Protein AF-A0AAD3TAG7-F1 (afdb_monomer_lite)

Foldseek 3Di:
DDDPPPPPVVVPPPVVVVVVVVVVVVVVDVVVDDDFDDDPDQQPDPPGDDDPVDDDDPVRVLVVQQVDWDFDAQDPVGDIDIGRGDPPDDDDDPDPDQVRQCVVPVRDGDDPPPQPPVDDVRPSVVVCCVVPPPPDDDD

Secondary structure (DSSP, 8-state):
---TTSSTTSSSSSSHHHHHHHHHHHHHHHHS-PPPP----GGGSTTPPPP-S----HHHHHHHHTTSEEEEEE-TTS-EEEEE--TTSPPPPSSSSHHHHHHHTTS--PPPS-HHHHSTTHHHHHHHHHHS-TT----

Organism: Nepenthes gracilis (NCBI:txid150966)

InterPro domains:
  IPR002326 Cytochrome c1 [PF02167] (54-122)
  IPR002326 Cytochrome c1 [PTHR10266] (53-122)
  IPR036909 Cytochrome c-like domain superfamily [G3DSA:1.10.760.10] (47-131)
  IPR036909 Cytochrome c-like domain superfamily [SSF46626] (34-134)

Radius of gyration: 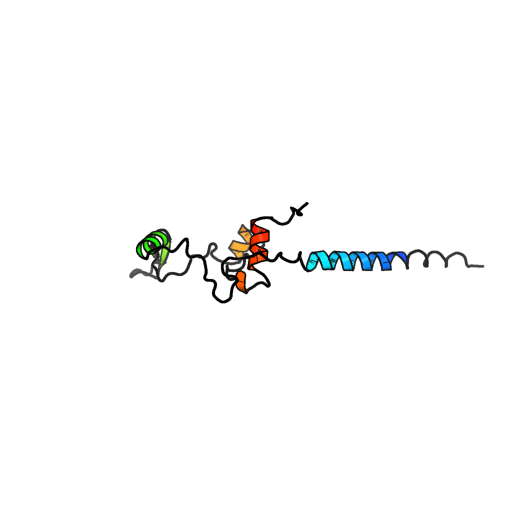28.31 Å; chains: 1; bounding box: 103×28×50 Å

pLDDT: mean 76.61, std 14.92, range [38.0, 91.62]

Sequence (139 aa):
MKSFRAFAFLGAGISGLPSFVTISHYSNETEHGLECPNYPWLYKGILSLYDHGFSPTKDEVKAMVAQIEVVDGPNDEGAMFTCPGKLSDSFPQPYANEQATKFATGGAYPPNLIITKARHNAEPEMEEWTTHPKGQKKQ

Structure (mmCIF, N/CA/C/O backbone):
data_AF-A0AAD3TAG7-F1
#
_entry.id   AF-A0AAD3TAG7-F1
#
loop_
_atom_site.group_PDB
_atom_site.id
_atom_site.type_symbol
_atom_site.label_atom_id
_atom_site.label_alt_id
_atom_site.label_comp_id
_atom_site.label_asym_id
_atom_site.label_entity_id
_atom_site.label_seq_id
_atom_site.pdbx_PDB_ins_code
_atom_site.Cartn_x
_atom_site.Cartn_y
_atom_site.Cartn_z
_atom_site.occupancy
_atom_site.B_iso_or_equiv
_atom_site.auth_seq_id
_atom_site.auth_comp_id
_atom_site.auth_asym_id
_atom_site.auth_atom_id
_atom_site.pdbx_PDB_model_num
ATOM 1 N N . MET A 1 1 ? 75.935 10.102 18.819 1.00 41.88 1 MET A N 1
ATOM 2 C CA . MET A 1 1 ? 75.212 10.890 17.791 1.00 41.88 1 MET A CA 1
ATOM 3 C C . MET A 1 1 ? 74.219 9.934 17.121 1.00 41.88 1 MET A C 1
ATOM 5 O O . MET A 1 1 ? 74.648 9.095 16.356 1.00 41.88 1 MET A O 1
ATOM 9 N N . LYS A 1 2 ? 73.037 9.675 17.701 1.00 49.78 2 LYS A N 1
ATOM 10 C CA . LYS A 1 2 ? 71.741 10.369 17.508 1.00 49.78 2 LYS A CA 1
ATOM 11 C C . LYS A 1 2 ? 71.260 10.446 16.037 1.00 49.78 2 LYS A C 1
ATOM 13 O O . LYS A 1 2 ? 71.118 11.553 15.545 1.00 49.78 2 LYS A O 1
ATOM 18 N N . SER A 1 3 ? 70.979 9.335 15.339 1.00 53.66 3 SER A N 1
ATOM 19 C CA . SER A 1 3 ? 70.199 9.441 14.077 1.00 53.66 3 SER A CA 1
ATOM 20 C C . SER A 1 3 ? 69.455 8.197 13.550 1.00 53.66 3 SER A C 1
ATOM 22 O O . SER A 1 3 ? 68.920 8.263 12.452 1.00 53.66 3 SER A O 1
ATOM 24 N N . PHE A 1 4 ? 69.314 7.088 14.286 1.00 49.31 4 PHE A N 1
ATOM 25 C CA . PHE A 1 4 ? 68.621 5.897 13.739 1.00 49.31 4 PHE A CA 1
ATOM 26 C C . PHE A 1 4 ? 67.117 5.784 14.046 1.00 49.31 4 PHE A C 1
ATOM 28 O O . PHE A 1 4 ? 66.479 4.817 13.650 1.00 49.31 4 PHE A O 1
ATOM 35 N N . ARG A 1 5 ? 66.505 6.774 14.710 1.00 53.16 5 ARG A N 1
ATOM 36 C CA . ARG A 1 5 ? 65.065 6.739 15.051 1.00 53.16 5 ARG A CA 1
ATOM 37 C C . ARG A 1 5 ? 64.137 7.387 14.012 1.00 53.16 5 ARG A C 1
ATOM 39 O O . ARG A 1 5 ? 62.929 7.361 14.200 1.00 53.16 5 ARG A O 1
ATOM 46 N N . ALA A 1 6 ? 64.671 7.947 12.925 1.00 49.97 6 ALA A N 1
ATOM 47 C CA . ALA A 1 6 ? 63.883 8.718 11.956 1.00 49.97 6 ALA A CA 1
ATOM 48 C C . ALA A 1 6 ? 63.257 7.886 10.816 1.00 49.97 6 ALA A C 1
ATOM 50 O O . ALA A 1 6 ? 62.366 8.378 10.134 1.00 49.97 6 ALA A O 1
ATOM 51 N N . PHE A 1 7 ? 63.666 6.628 10.614 1.00 46.22 7 PHE A N 1
ATOM 52 C CA . PHE A 1 7 ? 63.189 5.826 9.475 1.00 46.22 7 PHE A CA 1
ATOM 53 C C . PHE A 1 7 ? 61.933 4.982 9.744 1.00 46.22 7 PHE A C 1
ATOM 55 O O . PHE A 1 7 ? 61.338 4.467 8.804 1.00 46.22 7 PHE A O 1
ATOM 62 N N . ALA A 1 8 ? 61.471 4.878 10.993 1.00 48.28 8 ALA A N 1
ATOM 63 C CA . ALA A 1 8 ? 60.290 4.074 11.323 1.00 48.28 8 ALA A CA 1
ATOM 64 C C . ALA A 1 8 ? 58.947 4.752 10.974 1.00 48.28 8 ALA A C 1
ATOM 66 O O . ALA A 1 8 ? 57.931 4.072 10.884 1.00 48.28 8 ALA A O 1
ATOM 67 N N . PHE A 1 9 ? 58.925 6.070 10.738 1.00 47.84 9 PHE A N 1
ATOM 68 C CA . PHE A 1 9 ? 57.683 6.809 10.463 1.00 47.84 9 PHE A CA 1
ATOM 69 C C . PHE A 1 9 ? 57.350 6.971 8.970 1.00 47.84 9 PHE A C 1
ATOM 71 O O . PHE A 1 9 ? 56.227 7.340 8.641 1.00 47.84 9 PHE A O 1
ATOM 78 N N . LEU A 1 10 ? 58.270 6.642 8.055 1.00 49.69 10 LEU A N 1
ATOM 79 C CA . LEU A 1 10 ? 58.028 6.710 6.602 1.00 49.69 10 LEU A CA 1
ATOM 80 C C . LEU A 1 10 ? 57.507 5.393 5.994 1.00 49.69 10 LEU A C 1
ATOM 82 O O . LEU A 1 10 ? 57.033 5.396 4.863 1.00 49.69 10 LEU A O 1
ATOM 86 N N . GLY A 1 11 ? 57.545 4.282 6.741 1.00 43.88 11 GLY A N 1
ATOM 87 C CA . GLY A 1 11 ? 57.061 2.969 6.284 1.00 43.88 11 GLY A CA 1
ATOM 88 C C . GLY A 1 11 ? 55.574 2.692 6.544 1.00 43.88 11 GLY A C 1
ATOM 89 O O . GLY A 1 11 ? 55.020 1.769 5.958 1.00 43.88 11 GLY A O 1
ATOM 90 N N . ALA A 1 12 ? 54.916 3.488 7.393 1.00 52.12 12 ALA A N 1
ATOM 91 C CA . ALA A 1 12 ? 53.507 3.304 7.763 1.00 52.12 12 ALA A CA 1
ATOM 92 C C . ALA A 1 12 ? 52.552 4.337 7.128 1.00 52.12 12 ALA A C 1
ATOM 94 O O . ALA A 1 12 ? 51.342 4.235 7.298 1.00 52.12 12 ALA A O 1
ATOM 95 N N . GLY A 1 13 ? 53.074 5.341 6.411 1.00 48.72 13 GLY A N 1
ATOM 96 C CA . GLY A 1 13 ? 52.265 6.444 5.873 1.00 48.72 13 GLY A CA 1
ATOM 97 C C . GLY A 1 13 ? 51.714 6.228 4.459 1.00 48.72 13 GLY A C 1
ATOM 98 O O . GLY A 1 13 ? 50.708 6.833 4.105 1.00 48.72 13 GLY A O 1
ATOM 99 N N . ILE A 1 14 ? 52.343 5.372 3.642 1.00 53.81 14 ILE A N 1
ATOM 100 C CA . ILE A 1 14 ? 52.012 5.257 2.205 1.00 53.81 14 ILE A CA 1
ATOM 101 C C . ILE A 1 14 ? 51.129 4.031 1.894 1.00 53.81 14 ILE A C 1
ATOM 103 O O . ILE A 1 14 ? 50.404 4.045 0.905 1.00 53.81 14 ILE A O 1
ATOM 107 N N . SER A 1 15 ? 51.080 3.005 2.755 1.00 55.34 15 SER A N 1
ATOM 108 C CA . SER A 1 15 ? 50.193 1.837 2.558 1.00 55.34 15 SER A CA 1
ATOM 109 C C . SER A 1 15 ? 48.726 2.084 2.951 1.00 55.34 15 SER A C 1
ATOM 111 O O . SER A 1 15 ? 47.840 1.320 2.559 1.00 55.34 15 SER A O 1
ATOM 113 N N . GLY A 1 16 ? 48.442 3.164 3.688 1.00 53.03 16 GLY A N 1
ATOM 114 C CA . GLY A 1 16 ? 47.079 3.538 4.082 1.00 53.03 16 GLY A CA 1
ATOM 115 C C . GLY A 1 16 ? 46.267 4.205 2.966 1.00 53.03 16 GLY A C 1
ATOM 116 O O . GLY A 1 16 ? 45.060 3.993 2.875 1.00 53.03 16 GLY A O 1
ATOM 117 N N . LEU A 1 17 ? 46.919 4.962 2.077 1.00 57.53 17 LEU A N 1
ATOM 118 C CA . LEU A 1 17 ? 46.251 5.703 0.999 1.00 57.53 17 LEU A CA 1
ATOM 119 C C . LEU A 1 17 ? 45.630 4.818 -0.105 1.00 57.53 17 LEU A C 1
ATOM 121 O O . LEU A 1 17 ? 44.478 5.075 -0.458 1.00 57.53 17 LEU A O 1
ATOM 125 N N . PRO A 1 18 ? 46.284 3.756 -0.630 1.00 57.50 18 PRO A N 1
ATOM 126 C CA . PRO A 1 18 ? 45.643 2.887 -1.625 1.00 57.50 18 PRO A CA 1
ATOM 127 C C . PRO A 1 18 ? 44.552 1.995 -1.010 1.00 57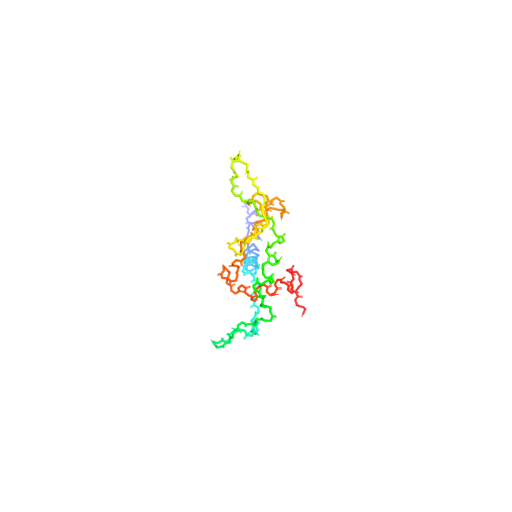.50 18 PRO A C 1
ATOM 129 O O . PRO A 1 18 ? 43.567 1.664 -1.674 1.00 57.50 18 PRO A O 1
ATOM 132 N N . SER A 1 19 ? 44.684 1.658 0.277 1.00 58.38 19 SER A N 1
ATOM 133 C CA . SER A 1 19 ? 43.666 0.905 1.017 1.00 58.38 19 SER A CA 1
ATOM 134 C C . SER A 1 19 ? 42.386 1.732 1.195 1.00 58.38 19 SER A C 1
ATOM 136 O O . SER A 1 19 ? 41.290 1.218 0.989 1.00 58.38 19 SER A O 1
ATOM 138 N N . PHE A 1 20 ? 42.510 3.034 1.482 1.00 56.94 20 PHE A N 1
ATOM 139 C CA . PHE A 1 20 ? 41.361 3.938 1.600 1.00 56.94 20 PHE A CA 1
ATOM 140 C C . PHE A 1 20 ? 40.639 4.176 0.262 1.00 56.94 20 PHE A C 1
ATOM 142 O O . PHE A 1 20 ? 39.410 4.194 0.231 1.00 56.94 20 PHE A O 1
ATOM 149 N N . VAL A 1 21 ? 41.367 4.295 -0.857 1.00 63.47 21 VAL A N 1
ATOM 150 C CA . VAL A 1 21 ? 40.753 4.441 -2.195 1.00 63.47 21 VAL A CA 1
ATOM 151 C C . VAL A 1 21 ? 39.931 3.207 -2.576 1.00 63.47 21 VAL A C 1
ATOM 153 O O . VAL A 1 21 ? 38.817 3.349 -3.073 1.00 63.47 21 VAL A O 1
ATOM 156 N N . THR A 1 22 ? 40.434 2.005 -2.286 1.00 60.69 22 THR A N 1
ATOM 157 C CA . THR A 1 22 ? 39.726 0.757 -2.621 1.00 60.69 22 THR A CA 1
ATOM 158 C C . THR A 1 22 ? 38.477 0.569 -1.755 1.00 60.69 22 THR A C 1
ATOM 160 O O . THR A 1 22 ? 37.431 0.183 -2.268 1.00 60.69 22 THR A O 1
ATOM 163 N N . ILE A 1 23 ? 38.548 0.915 -0.462 1.00 62.47 23 ILE A N 1
ATOM 164 C CA . ILE A 1 23 ? 37.381 0.908 0.435 1.00 62.47 23 ILE A CA 1
ATOM 165 C C . ILE A 1 23 ? 36.337 1.937 -0.024 1.00 62.47 23 ILE A C 1
ATOM 167 O O . ILE A 1 23 ? 35.158 1.612 -0.071 1.00 62.47 23 ILE A O 1
ATOM 171 N N . SER A 1 24 ? 36.757 3.141 -0.432 1.00 60.50 24 SER A N 1
ATOM 172 C CA . SER A 1 24 ? 35.839 4.189 -0.914 1.00 60.50 24 SER A CA 1
ATOM 173 C C . SER A 1 24 ? 35.109 3.780 -2.201 1.00 60.50 24 SER A C 1
ATOM 175 O O . SER A 1 24 ? 33.916 4.044 -2.340 1.00 60.50 24 SER A O 1
ATOM 177 N N . HIS A 1 25 ? 35.809 3.115 -3.129 1.00 59.44 25 HIS A N 1
ATOM 178 C CA . HIS A 1 25 ? 35.219 2.608 -4.372 1.00 59.44 25 HIS A CA 1
ATOM 179 C C . HIS A 1 25 ? 34.248 1.451 -4.105 1.00 59.44 25 HIS A C 1
ATOM 181 O O . HIS A 1 25 ? 33.129 1.459 -4.607 1.00 59.44 25 HIS A O 1
ATOM 187 N N . TYR A 1 26 ? 34.636 0.510 -3.238 1.00 58.44 26 TYR A N 1
ATOM 188 C CA . TYR A 1 26 ? 33.781 -0.612 -2.845 1.00 58.44 26 TYR A CA 1
ATOM 189 C C . TYR A 1 26 ? 32.510 -0.147 -2.118 1.00 58.44 26 TYR A C 1
ATOM 191 O O . TYR A 1 26 ? 31.423 -0.651 -2.386 1.00 58.44 26 TYR A O 1
ATOM 199 N N . SER A 1 27 ? 32.626 0.851 -1.234 1.00 60.25 27 SER A N 1
ATOM 200 C CA . SER A 1 27 ? 31.473 1.429 -0.542 1.00 60.25 27 SER A CA 1
ATOM 201 C C . SER A 1 27 ? 30.498 2.097 -1.514 1.00 60.25 27 SER A C 1
ATOM 203 O O . SER A 1 27 ? 29.298 1.883 -1.390 1.00 60.25 27 SER A O 1
ATOM 205 N N . ASN A 1 28 ? 30.978 2.839 -2.519 1.00 60.34 28 ASN A N 1
ATOM 206 C CA . ASN A 1 28 ? 30.104 3.487 -3.505 1.00 60.34 28 ASN A CA 1
ATOM 207 C C . ASN A 1 28 ? 29.205 2.466 -4.237 1.00 60.34 28 ASN A C 1
ATOM 209 O O . ASN A 1 28 ? 27.994 2.664 -4.321 1.00 60.34 28 ASN A O 1
ATOM 213 N N . GLU A 1 29 ? 29.766 1.329 -4.654 1.00 67.12 29 GLU A N 1
ATOM 214 C CA . GLU A 1 29 ? 29.017 0.249 -5.314 1.00 67.12 29 GLU A CA 1
ATOM 215 C C . GLU A 1 29 ? 27.941 -0.372 -4.404 1.00 67.12 29 GLU A C 1
ATOM 217 O O . GLU A 1 29 ? 26.872 -0.766 -4.871 1.00 67.12 29 GLU A O 1
ATOM 222 N N . THR A 1 30 ? 28.187 -0.435 -3.092 1.00 62.75 30 THR A N 1
ATOM 223 C CA . THR A 1 30 ? 27.196 -0.935 -2.127 1.00 62.75 30 THR A CA 1
ATOM 224 C C . THR A 1 30 ? 26.120 0.087 -1.755 1.00 62.75 30 THR A C 1
ATOM 226 O O . THR A 1 30 ? 24.995 -0.319 -1.464 1.00 62.75 30 THR A O 1
ATOM 229 N N . GLU A 1 31 ? 26.431 1.387 -1.783 1.00 69.00 31 GLU A N 1
ATOM 230 C CA . GLU A 1 31 ? 25.491 2.455 -1.403 1.00 69.00 31 GLU A CA 1
ATOM 231 C C . GLU A 1 31 ? 24.512 2.811 -2.535 1.00 69.00 31 GLU A C 1
ATOM 233 O O . GLU A 1 31 ? 23.346 3.103 -2.271 1.00 69.00 31 GLU A O 1
ATOM 238 N N . HIS A 1 32 ? 24.949 2.769 -3.801 1.00 67.75 32 HIS A N 1
ATOM 239 C CA . HIS A 1 32 ? 24.089 3.115 -4.943 1.00 67.75 32 HIS A CA 1
ATOM 240 C C . HIS A 1 32 ? 23.101 2.007 -5.340 1.00 67.75 32 HIS A C 1
ATOM 242 O O . HIS A 1 32 ? 22.134 2.282 -6.052 1.00 67.75 32 HIS A O 1
ATOM 248 N N . GLY A 1 33 ? 23.290 0.788 -4.826 1.00 70.75 33 GLY A N 1
ATOM 249 C CA . GLY A 1 33 ? 22.482 -0.372 -5.190 1.00 70.75 33 GLY A CA 1
ATOM 250 C C . GLY A 1 33 ? 22.800 -0.885 -6.596 1.00 70.75 33 GLY A C 1
ATOM 251 O O . GLY A 1 33 ? 23.397 -0.197 -7.420 1.00 70.75 33 GLY A O 1
ATOM 252 N N . LEU A 1 34 ? 22.423 -2.134 -6.866 1.00 77.19 34 LEU A N 1
ATOM 253 C CA . LEU A 1 34 ? 22.554 -2.699 -8.205 1.00 77.19 34 LEU A CA 1
ATOM 254 C C . LEU A 1 34 ? 21.583 -1.983 -9.153 1.00 77.19 34 LEU A C 1
ATOM 256 O O . LEU A 1 34 ? 20.424 -1.769 -8.795 1.00 77.19 34 LEU A O 1
ATOM 260 N N . GLU A 1 35 ? 22.046 -1.628 -10.353 1.00 77.19 35 GLU A N 1
ATOM 261 C CA . GLU A 1 35 ? 21.167 -1.071 -11.380 1.00 77.19 35 GLU A CA 1
ATOM 262 C C . GLU A 1 35 ? 20.072 -2.077 -11.750 1.00 77.19 35 GLU A C 1
ATOM 264 O O . GLU A 1 35 ? 20.348 -3.245 -12.031 1.00 77.19 35 GLU A O 1
ATOM 269 N N . CYS A 1 36 ? 18.822 -1.614 -11.769 1.00 76.44 36 CYS A N 1
ATOM 270 C CA . CYS A 1 36 ? 17.689 -2.477 -12.069 1.00 76.44 36 CYS A CA 1
ATOM 271 C C . CYS A 1 36 ? 17.673 -2.860 -13.560 1.00 76.44 36 CYS A C 1
ATOM 273 O O . CYS A 1 36 ? 17.790 -1.980 -14.424 1.00 76.44 36 CYS A O 1
ATOM 275 N N . PRO A 1 37 ? 17.457 -4.143 -13.899 1.00 80.19 37 PRO A N 1
ATOM 276 C CA . PRO A 1 37 ? 17.321 -4.568 -15.282 1.00 80.19 37 PRO A CA 1
ATOM 277 C C . PRO A 1 37 ? 16.034 -4.014 -15.908 1.00 80.19 37 PRO A C 1
ATOM 279 O O . PRO A 1 37 ? 15.015 -3.790 -15.255 1.00 80.19 37 PRO A O 1
ATOM 282 N N . ASN A 1 38 ? 16.070 -3.794 -17.219 1.00 85.12 38 ASN A N 1
ATOM 283 C CA . ASN A 1 38 ? 14.937 -3.256 -17.959 1.00 85.12 38 ASN A CA 1
ATOM 284 C C . ASN A 1 38 ? 13.964 -4.372 -18.381 1.00 85.12 38 ASN A C 1
ATOM 286 O O . ASN A 1 38 ? 14.195 -5.038 -19.391 1.00 85.12 38 ASN A O 1
ATOM 290 N N . TYR A 1 39 ? 12.866 -4.551 -17.643 1.00 83.25 39 TYR A N 1
ATOM 291 C CA . TYR A 1 39 ? 11.838 -5.536 -17.990 1.00 83.25 39 TYR A CA 1
ATOM 292 C C . TYR A 1 39 ? 10.866 -5.031 -19.081 1.00 83.25 39 TYR A C 1
ATOM 294 O O . TYR A 1 39 ? 10.450 -3.859 -19.058 1.00 83.25 39 TYR A O 1
ATOM 302 N N . PRO A 1 40 ? 10.492 -5.891 -20.055 1.00 88.12 40 PRO A N 1
ATOM 303 C CA . PRO A 1 40 ? 9.574 -5.549 -21.139 1.00 88.12 40 PRO A CA 1
ATOM 304 C C . PRO A 1 40 ? 8.106 -5.692 -20.699 1.00 88.12 40 PRO A C 1
ATOM 306 O O . PRO A 1 40 ? 7.398 -6.599 -21.132 1.00 88.12 40 PRO A O 1
ATOM 309 N N . TRP A 1 41 ? 7.637 -4.788 -19.835 1.00 86.62 41 TRP A N 1
ATOM 310 C CA . TRP A 1 41 ? 6.234 -4.759 -19.410 1.00 86.62 41 TRP A CA 1
ATOM 311 C C . TRP A 1 41 ? 5.277 -4.567 -20.586 1.00 86.62 41 TRP A C 1
ATOM 313 O O . TRP A 1 41 ? 5.526 -3.737 -21.465 1.00 86.62 41 TRP A O 1
ATOM 323 N N . LEU A 1 42 ? 4.134 -5.262 -20.551 1.00 87.50 42 LEU A N 1
ATOM 324 C CA . LEU A 1 42 ? 3.106 -5.161 -21.590 1.00 87.50 42 LEU A CA 1
ATOM 325 C C . LEU A 1 42 ? 2.666 -3.707 -21.805 1.00 87.50 42 LEU A C 1
ATOM 327 O O . LEU A 1 42 ? 2.572 -3.273 -22.945 1.00 87.50 42 LEU A O 1
ATOM 331 N N . TYR A 1 43 ? 2.506 -2.924 -20.737 1.00 86.56 43 TYR A N 1
ATOM 332 C CA . TYR A 1 43 ? 2.017 -1.537 -20.756 1.00 86.56 4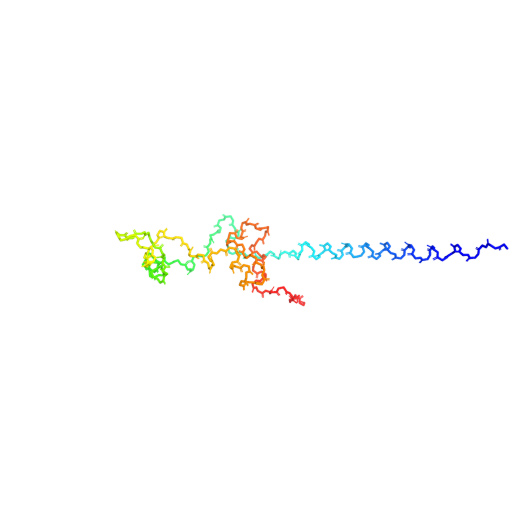3 TYR A CA 1
ATOM 333 C C . TYR A 1 43 ? 3.100 -0.467 -21.007 1.00 86.56 43 TYR A C 1
ATOM 335 O O . TYR A 1 43 ? 2.828 0.724 -20.895 1.00 86.56 43 TYR A O 1
ATOM 343 N N . LYS A 1 44 ? 4.338 -0.847 -21.351 1.00 86.12 44 LYS A N 1
ATOM 344 C CA . LYS A 1 44 ? 5.462 0.105 -21.486 1.00 86.12 44 LYS A CA 1
ATOM 345 C C . LYS A 1 44 ? 5.438 0.950 -22.770 1.00 86.12 44 LYS A C 1
ATOM 347 O O . LYS A 1 44 ? 6.206 1.902 -22.898 1.00 86.12 44 LYS A O 1
ATOM 352 N N . GLY A 1 45 ? 4.600 0.596 -23.745 1.00 88.31 45 GLY A N 1
ATOM 353 C CA . GLY A 1 45 ? 4.457 1.329 -25.009 1.00 88.31 45 GLY A CA 1
ATOM 354 C C . GLY A 1 45 ? 3.529 2.546 -24.905 1.00 88.31 45 GLY A C 1
ATOM 355 O O . GLY A 1 45 ? 2.605 2.546 -24.104 1.00 88.31 45 GLY A O 1
ATOM 356 N N . ILE A 1 46 ? 3.713 3.551 -25.776 1.00 87.62 46 ILE A N 1
ATOM 357 C CA . ILE A 1 46 ? 2.916 4.804 -25.794 1.00 87.62 46 ILE A CA 1
ATOM 358 C C . ILE A 1 46 ? 1.404 4.545 -25.891 1.00 87.62 46 ILE A C 1
ATOM 360 O O . ILE A 1 46 ? 0.610 5.267 -25.298 1.00 87.62 46 ILE A O 1
ATOM 364 N N . LEU A 1 47 ? 1.013 3.528 -26.662 1.00 90.56 47 LEU A N 1
ATOM 365 C CA . LEU A 1 47 ? -0.383 3.132 -26.869 1.00 90.56 47 LEU A CA 1
ATOM 366 C C . LEU A 1 47 ? -0.733 1.823 -26.160 1.00 90.56 47 LEU A C 1
ATOM 368 O O . LEU A 1 47 ? -1.805 1.270 -26.397 1.00 90.56 47 LEU A O 1
ATOM 372 N N . SER A 1 48 ? 0.182 1.294 -25.347 1.00 87.12 48 SER A N 1
ATOM 373 C CA . SER A 1 48 ? -0.076 0.045 -24.655 1.00 87.12 48 SER A CA 1
ATOM 374 C C . SER A 1 48 ? -0.861 0.302 -23.377 1.00 87.12 48 SER A C 1
ATOM 376 O O . SER A 1 48 ? -0.536 1.209 -22.613 1.00 87.12 48 SER A O 1
ATOM 378 N N . LEU A 1 49 ? -1.909 -0.488 -23.161 1.00 87.50 49 LEU A N 1
ATOM 379 C CA . LEU A 1 49 ? -2.769 -0.386 -21.989 1.00 87.50 49 LEU A CA 1
ATOM 380 C C . LEU A 1 49 ? -2.321 -1.374 -20.910 1.00 87.50 49 LEU A C 1
ATOM 382 O O . LEU A 1 49 ? -1.639 -2.363 -21.180 1.00 87.50 49 LEU A O 1
ATOM 386 N N . TYR A 1 50 ? -2.731 -1.095 -19.678 1.00 87.50 50 TYR A N 1
ATOM 387 C CA . TYR A 1 50 ? -2.620 -2.041 -18.582 1.00 87.50 50 TYR A CA 1
ATOM 388 C C . TYR A 1 50 ? -3.423 -3.319 -18.862 1.00 87.50 50 TYR A C 1
ATOM 390 O O . TYR A 1 50 ? -4.483 -3.276 -19.489 1.00 87.50 50 TYR A O 1
ATOM 398 N N . ASP A 1 51 ? -2.928 -4.456 -18.377 1.00 88.44 51 ASP A N 1
ATOM 399 C CA . ASP A 1 51 ? -3.669 -5.712 -18.450 1.00 88.44 51 ASP A CA 1
ATOM 400 C C . ASP A 1 51 ? -4.727 -5.755 -17.338 1.00 88.44 51 ASP A C 1
ATOM 402 O O . ASP A 1 51 ? -4.419 -5.703 -16.147 1.00 88.44 51 ASP A O 1
ATOM 406 N N . HIS A 1 52 ? -5.992 -5.828 -17.738 1.00 80.88 52 HIS A N 1
ATOM 407 C CA . HIS A 1 52 ? -7.153 -5.792 -16.852 1.00 80.88 52 HIS A CA 1
ATOM 408 C C . HIS A 1 52 ? -7.659 -7.185 -16.451 1.00 80.88 52 HIS A C 1
ATOM 410 O O . HIS A 1 52 ? -8.806 -7.295 -16.010 1.00 80.88 52 HIS A O 1
ATOM 416 N N . GLY A 1 53 ? -6.828 -8.231 -16.576 1.00 78.25 53 GLY A N 1
ATOM 417 C CA . GLY A 1 53 ? -7.175 -9.631 -16.285 1.00 78.25 53 GLY A CA 1
ATOM 418 C C . GLY A 1 53 ? -7.923 -9.877 -14.964 1.00 78.25 53 GLY A C 1
ATOM 419 O O . GLY A 1 53 ? -8.656 -10.858 -14.856 1.00 78.25 53 GLY A O 1
ATOM 420 N N . PHE A 1 54 ? -7.820 -8.961 -13.994 1.00 73.81 54 PHE A N 1
ATOM 421 C CA . PHE A 1 54 ? -8.710 -8.872 -12.838 1.00 73.81 54 PHE A CA 1
ATOM 422 C C . PHE A 1 54 ? -9.418 -7.507 -12.782 1.00 73.81 54 PHE A C 1
ATOM 424 O O . PHE A 1 54 ? -8.803 -6.486 -12.476 1.00 73.81 54 PHE A O 1
ATOM 431 N N . SER A 1 55 ? -10.723 -7.493 -13.062 1.00 84.12 55 SER A N 1
ATOM 432 C CA . SER A 1 55 ? -11.591 -6.311 -12.960 1.00 84.12 55 SER A CA 1
ATOM 433 C C . SER A 1 55 ? -12.900 -6.703 -12.266 1.00 84.12 55 SER A C 1
ATOM 435 O O . SER A 1 55 ? -13.807 -7.193 -12.941 1.00 84.12 55 SER A O 1
ATOM 437 N N . PRO A 1 56 ? -13.007 -6.543 -10.933 1.00 85.50 56 PRO A N 1
ATOM 438 C CA . PRO A 1 56 ? -14.175 -7.001 -10.195 1.00 85.50 56 PRO A CA 1
ATOM 439 C C . PRO A 1 56 ? -15.417 -6.167 -10.529 1.00 85.50 56 PRO A C 1
ATOM 441 O O . PRO A 1 56 ? -15.358 -4.945 -10.709 1.00 85.50 56 PRO A O 1
ATOM 444 N N . THR A 1 57 ? -16.566 -6.830 -10.590 1.00 91.62 57 THR A N 1
ATOM 445 C CA . THR A 1 57 ? -17.872 -6.181 -10.745 1.00 91.62 57 THR A CA 1
ATOM 446 C C . THR A 1 57 ? -18.273 -5.449 -9.460 1.00 91.62 57 THR A C 1
ATOM 448 O O . THR A 1 57 ? -17.761 -5.718 -8.375 1.00 91.62 57 THR A O 1
ATOM 451 N N . LYS A 1 58 ? -19.224 -4.509 -9.547 1.00 88.81 58 LYS A N 1
ATOM 452 C CA . LYS A 1 58 ? -19.672 -3.729 -8.375 1.00 88.81 58 LYS A CA 1
ATOM 453 C C . LYS A 1 58 ? -20.170 -4.612 -7.225 1.00 88.81 58 LYS A C 1
ATOM 455 O O . LYS A 1 58 ? -19.946 -4.271 -6.065 1.00 88.81 58 LYS A O 1
ATOM 460 N N . ASP A 1 59 ? -20.816 -5.730 -7.547 1.00 89.94 59 ASP A N 1
ATOM 461 C CA . ASP A 1 59 ? -21.345 -6.663 -6.552 1.00 89.94 59 AS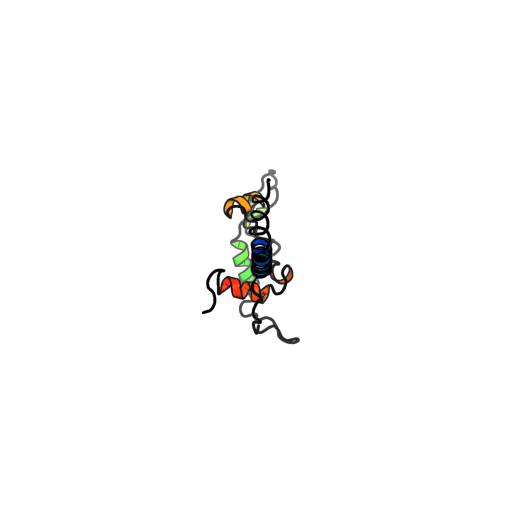P A CA 1
ATOM 462 C C . ASP A 1 59 ? -20.225 -7.462 -5.874 1.00 89.94 59 ASP A C 1
ATOM 464 O O . ASP A 1 59 ? -20.256 -7.648 -4.658 1.00 89.94 59 ASP A O 1
ATOM 468 N N . GLU A 1 60 ? -19.186 -7.843 -6.622 1.00 90.44 60 GLU A N 1
ATOM 469 C CA . GLU A 1 60 ? -17.983 -8.476 -6.069 1.00 90.44 60 GLU A CA 1
ATOM 470 C C . GLU A 1 60 ? -17.231 -7.520 -5.144 1.00 90.44 60 GLU A C 1
ATOM 472 O O . GLU A 1 60 ? -16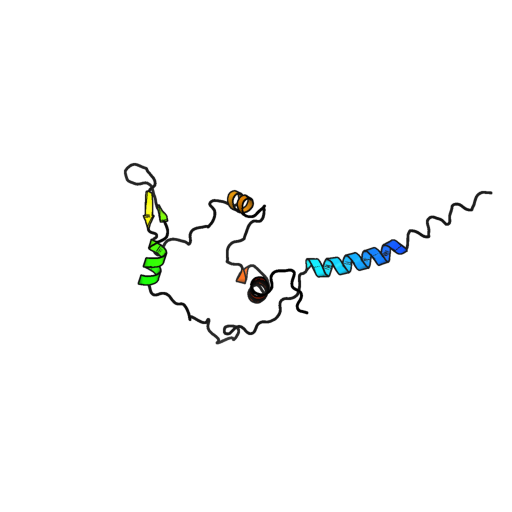.896 -7.894 -4.021 1.00 90.44 60 GLU A O 1
ATOM 477 N N . VAL A 1 61 ? -17.037 -6.260 -5.553 1.00 90.06 61 VAL A N 1
ATOM 478 C CA . VAL A 1 61 ? -16.397 -5.253 -4.689 1.00 90.06 61 VAL A CA 1
ATOM 479 C C . VAL A 1 61 ? -17.219 -5.044 -3.419 1.00 90.06 61 VAL A C 1
ATOM 481 O O . VAL A 1 61 ? -16.659 -5.009 -2.327 1.00 90.06 61 VAL A O 1
ATOM 484 N N . LYS A 1 62 ? -18.551 -4.975 -3.521 1.00 89.12 62 LYS A N 1
ATOM 485 C CA . LYS A 1 62 ? -19.421 -4.855 -2.344 1.00 89.12 62 LYS A CA 1
ATOM 486 C C . LYS A 1 62 ? -19.281 -6.059 -1.406 1.00 89.12 62 LYS A C 1
ATOM 488 O O . LYS A 1 62 ? -19.247 -5.869 -0.194 1.00 89.12 62 LYS A O 1
ATOM 493 N N . ALA A 1 63 ? -19.163 -7.270 -1.949 1.00 91.00 63 ALA A N 1
ATOM 494 C CA . ALA A 1 63 ? -18.937 -8.478 -1.161 1.00 91.00 63 ALA A CA 1
ATOM 495 C C . ALA A 1 63 ? -17.547 -8.507 -0.500 1.00 91.00 63 ALA A C 1
ATOM 497 O O . ALA A 1 63 ? -17.427 -8.983 0.625 1.00 91.00 63 ALA A O 1
ATOM 498 N N . MET A 1 64 ? -16.508 -7.989 -1.163 1.00 87.81 64 MET A N 1
ATOM 499 C CA . MET A 1 64 ? -15.159 -7.872 -0.591 1.00 87.81 64 MET A CA 1
ATOM 500 C C . MET A 1 64 ? -15.110 -6.827 0.527 1.00 87.81 64 MET A C 1
ATOM 502 O O . MET A 1 64 ? -14.511 -7.062 1.571 1.00 87.81 64 MET A O 1
ATOM 506 N N . VAL A 1 65 ? -15.770 -5.687 0.329 1.00 88.88 65 VAL A N 1
ATOM 507 C CA . VAL A 1 65 ? -15.783 -4.589 1.300 1.00 88.88 65 VAL A CA 1
ATOM 508 C C . VAL A 1 65 ? -16.618 -4.942 2.536 1.00 88.88 65 VAL A C 1
ATOM 510 O O . VAL A 1 65 ? -16.228 -4.607 3.650 1.00 88.88 65 VAL A O 1
ATOM 513 N N . ALA A 1 66 ? -17.710 -5.695 2.372 1.00 88.69 66 ALA A N 1
ATOM 514 C CA . ALA A 1 66 ? -18.530 -6.155 3.493 1.00 88.69 66 ALA A CA 1
ATOM 515 C C . ALA A 1 66 ? -17.796 -7.113 4.454 1.00 88.69 66 ALA A C 1
ATOM 517 O O . ALA A 1 66 ? -18.260 -7.303 5.574 1.00 88.69 66 ALA A O 1
ATOM 518 N N . GLN A 1 67 ? -16.672 -7.713 4.039 1.00 87.50 67 GLN A N 1
ATOM 519 C CA . GLN A 1 67 ? -15.838 -8.561 4.906 1.00 87.50 67 GLN A CA 1
ATOM 520 C C . GLN A 1 67 ? -14.976 -7.750 5.880 1.00 87.50 67 GLN A C 1
ATOM 522 O O . GLN A 1 67 ? -14.419 -8.317 6.817 1.00 87.50 67 GLN A O 1
ATOM 527 N N . ILE A 1 68 ? -14.830 -6.445 5.649 1.00 87.56 68 ILE A N 1
ATOM 528 C CA . ILE A 1 68 ? -14.004 -5.563 6.466 1.00 87.56 68 ILE A CA 1
ATOM 529 C C . ILE A 1 68 ? -14.909 -4.850 7.470 1.00 87.56 68 ILE A C 1
ATOM 531 O O . ILE A 1 68 ? -15.915 -4.243 7.098 1.00 87.56 68 ILE A O 1
ATOM 535 N N . GLU A 1 69 ? -14.526 -4.904 8.742 1.00 87.38 69 GLU A N 1
ATOM 536 C CA . GLU A 1 69 ? -15.175 -4.144 9.806 1.00 87.38 69 GLU A CA 1
ATOM 537 C C . GLU A 1 69 ? -14.550 -2.750 9.909 1.00 87.38 69 GLU A C 1
ATOM 539 O O . GLU A 1 69 ? -13.331 -2.603 10.025 1.00 87.38 69 GLU A O 1
ATOM 544 N N . VAL A 1 70 ? -15.395 -1.721 9.879 1.00 85.31 70 VAL A N 1
ATOM 545 C CA . VAL A 1 70 ? -14.992 -0.318 10.003 1.00 85.31 70 VAL A CA 1
ATOM 546 C C . VAL A 1 70 ? -15.682 0.280 11.224 1.00 85.31 70 VAL A C 1
ATOM 548 O O . VAL A 1 70 ? -16.879 0.086 11.434 1.00 85.31 70 VAL A O 1
ATOM 551 N N . VAL A 1 71 ? -14.920 0.999 12.049 1.00 85.25 71 VAL A N 1
ATOM 552 C CA . VAL A 1 71 ? -15.469 1.765 13.174 1.00 85.25 71 VAL A CA 1
ATOM 553 C C . VAL A 1 71 ? -16.143 3.018 12.612 1.00 85.25 71 VAL A C 1
ATOM 555 O O . VAL A 1 71 ? -15.470 3.865 12.024 1.00 85.25 71 VAL A O 1
ATOM 558 N N . ASP A 1 72 ? -17.459 3.115 12.779 1.00 81.62 72 ASP A N 1
ATOM 559 C CA . ASP A 1 72 ? -18.292 4.240 12.343 1.00 81.62 72 ASP A CA 1
ATOM 560 C C . ASP A 1 72 ? -18.638 5.139 13.553 1.00 81.62 72 ASP A C 1
ATOM 562 O O . ASP A 1 72 ? -18.317 4.814 14.701 1.00 81.62 72 ASP A O 1
ATOM 566 N N . GLY A 1 73 ? -19.211 6.316 13.289 1.00 79.62 73 GLY A N 1
ATOM 567 C CA . GLY A 1 73 ? -19.392 7.402 14.260 1.00 79.62 73 GLY A CA 1
ATOM 568 C C . GLY A 1 73 ? -20.217 7.062 15.515 1.00 79.62 73 GLY A C 1
ATOM 569 O O . GLY A 1 73 ? -20.772 5.972 15.643 1.00 79.62 73 GLY A O 1
ATOM 570 N N . PRO A 1 74 ? -20.320 8.002 16.471 1.00 86.62 74 PRO A N 1
ATOM 571 C CA . PRO A 1 74 ? -21.103 7.789 17.680 1.00 86.62 74 PRO A CA 1
ATOM 572 C C . PRO A 1 74 ? -22.588 7.618 17.341 1.00 86.62 74 PRO A C 1
ATOM 574 O O . PRO A 1 74 ? -23.157 8.408 16.586 1.00 86.62 74 PRO A O 1
ATOM 577 N N . ASN A 1 75 ? -23.207 6.583 17.905 1.00 84.19 75 ASN A N 1
ATOM 578 C CA . ASN A 1 75 ? -24.650 6.369 17.843 1.00 84.19 75 ASN A CA 1
ATOM 579 C C . ASN A 1 75 ? -25.404 7.385 18.730 1.00 84.19 75 ASN A C 1
ATOM 581 O O . ASN A 1 75 ? -24.795 8.218 19.403 1.00 84.19 75 ASN A O 1
ATOM 585 N N . ASP A 1 76 ? -26.735 7.294 18.774 1.00 85.38 76 ASP A N 1
ATOM 586 C CA . ASP A 1 76 ? -27.588 8.185 19.581 1.00 85.38 76 ASP A CA 1
ATOM 587 C C . ASP A 1 76 ? -27.300 8.117 21.099 1.00 85.38 76 ASP A C 1
ATOM 589 O O . ASP A 1 76 ? -27.694 9.003 21.855 1.00 85.38 76 ASP A O 1
ATOM 593 N N . GLU A 1 77 ? -26.572 7.091 21.551 1.00 83.44 77 GLU A N 1
ATOM 594 C CA . GLU A 1 77 ? -26.119 6.899 22.935 1.00 83.44 77 GLU A CA 1
ATOM 595 C C . GLU A 1 77 ? -24.683 7.416 23.171 1.00 83.44 77 GLU A C 1
ATOM 597 O O . GLU A 1 77 ? -24.175 7.368 24.292 1.00 83.44 77 GLU A O 1
ATOM 602 N N . GLY A 1 78 ? -24.013 7.925 22.131 1.00 83.25 78 GLY A N 1
ATOM 603 C CA . GLY A 1 78 ? -22.641 8.433 22.185 1.00 83.25 78 GLY A CA 1
ATOM 604 C C . GLY A 1 78 ? -21.547 7.358 22.120 1.00 83.25 78 GLY A C 1
ATOM 605 O O . GLY A 1 78 ? -20.376 7.680 22.324 1.00 83.25 78 GLY A O 1
ATOM 606 N N . ALA A 1 79 ? -21.892 6.099 21.836 1.00 83.38 79 ALA A N 1
ATOM 607 C CA . ALA A 1 79 ? -20.949 4.991 21.690 1.00 83.38 79 ALA A CA 1
ATOM 608 C C . ALA A 1 79 ? -20.552 4.772 20.219 1.00 83.38 79 ALA A C 1
ATOM 610 O O . ALA A 1 79 ? -21.390 4.830 19.320 1.00 83.38 79 ALA A O 1
ATOM 611 N N . MET A 1 80 ? -19.270 4.487 19.972 1.00 86.62 80 MET A N 1
ATOM 612 C CA . MET A 1 80 ? -18.769 4.108 18.642 1.00 86.62 80 MET A CA 1
ATOM 613 C C . MET A 1 80 ? -19.210 2.676 18.309 1.00 86.62 80 MET A C 1
ATOM 615 O O . MET A 1 80 ? -19.117 1.799 19.171 1.00 86.62 80 MET A O 1
ATOM 619 N N . PHE A 1 81 ? -19.644 2.417 17.074 1.00 84.12 81 PHE A N 1
ATOM 620 C CA . PHE A 1 81 ? -20.057 1.078 16.632 1.00 84.12 81 PHE A CA 1
ATOM 621 C C . PHE A 1 81 ? -19.239 0.595 15.435 1.00 84.12 81 PHE A C 1
ATOM 623 O O . PHE A 1 81 ? -18.695 1.385 14.667 1.00 84.12 81 PHE A O 1
ATOM 630 N N . THR A 1 82 ? -19.144 -0.723 15.270 1.00 85.62 82 THR A N 1
ATOM 631 C CA . THR A 1 82 ? -18.540 -1.341 14.088 1.00 85.62 82 THR A CA 1
ATOM 632 C C . THR A 1 82 ? -19.620 -1.665 13.065 1.00 85.62 82 THR A C 1
ATOM 634 O O . THR A 1 82 ? -20.689 -2.182 13.396 1.00 85.62 82 THR A O 1
ATOM 637 N N . CYS A 1 83 ? -19.358 -1.331 11.806 1.00 87.19 83 CYS A N 1
ATOM 638 C CA . CYS A 1 83 ? -20.235 -1.640 10.686 1.00 87.19 83 CYS A CA 1
ATOM 639 C C . CYS A 1 83 ? -19.475 -2.327 9.552 1.00 87.19 83 CYS A C 1
ATOM 641 O O . CYS A 1 83 ? -18.263 -2.134 9.417 1.00 87.19 83 CYS A O 1
ATOM 643 N N . PRO A 1 84 ? -20.177 -3.128 8.728 1.00 88.31 84 PRO A N 1
ATOM 644 C CA . PRO A 1 84 ? -19.588 -3.642 7.503 1.00 88.31 84 PRO A CA 1
ATOM 645 C C . PRO A 1 84 ? -19.210 -2.467 6.598 1.00 88.31 84 PRO A C 1
ATOM 647 O O . PRO A 1 84 ? -19.963 -1.491 6.490 1.00 88.31 84 PRO A O 1
ATOM 650 N N . GLY A 1 85 ? -18.051 -2.576 5.951 1.00 87.56 85 GLY A N 1
ATOM 651 C CA . GLY A 1 85 ? -17.526 -1.528 5.089 1.00 87.56 85 GLY A CA 1
ATOM 652 C C . GLY A 1 85 ? -18.489 -1.121 3.968 1.00 87.56 85 GLY A C 1
ATOM 653 O O . GLY A 1 85 ? -19.301 -1.907 3.460 1.00 87.56 85 GLY A O 1
ATOM 654 N N . LYS A 1 86 ? -18.355 0.128 3.532 1.00 88.69 86 LYS A N 1
ATOM 655 C CA . LYS A 1 86 ? -19.071 0.746 2.411 1.00 88.69 86 LYS A CA 1
ATOM 656 C C . LYS A 1 86 ? -18.091 1.001 1.264 1.00 88.69 86 LYS A C 1
ATOM 658 O O . LYS A 1 86 ? -16.904 1.206 1.474 1.00 88.69 86 LYS A O 1
ATOM 663 N N . LEU A 1 87 ? -18.587 1.061 0.026 1.00 87.00 87 LEU A N 1
ATOM 664 C CA . LEU A 1 87 ? -17.748 1.304 -1.166 1.00 87.00 87 LEU A CA 1
ATOM 665 C C . LEU A 1 87 ? -17.001 2.652 -1.147 1.00 87.00 87 LEU A C 1
ATOM 667 O O . LEU A 1 87 ? -16.057 2.839 -1.908 1.00 87.00 87 LEU A O 1
ATOM 671 N N . SER A 1 88 ? -17.462 3.602 -0.334 1.00 88.44 88 SER A N 1
ATOM 672 C CA . SER A 1 88 ? -16.818 4.899 -0.125 1.00 88.44 88 SER A CA 1
ATOM 673 C C . SER A 1 88 ? -15.658 4.854 0.869 1.00 88.44 88 SER A C 1
ATOM 675 O O . SER A 1 88 ? -14.931 5.841 0.973 1.00 88.44 88 SER A O 1
ATOM 677 N N . ASP A 1 89 ? -15.515 3.766 1.626 1.00 90.25 89 ASP A N 1
ATOM 678 C CA . ASP A 1 89 ? -14.510 3.666 2.675 1.00 90.25 89 ASP A CA 1
ATOM 679 C C . ASP A 1 89 ? -13.120 3.447 2.074 1.00 90.25 89 ASP A C 1
ATOM 681 O O . ASP A 1 89 ? -12.942 2.798 1.041 1.00 90.25 89 ASP A O 1
ATOM 685 N N . SER A 1 90 ? -12.116 4.023 2.732 1.00 89.12 90 SER A N 1
ATOM 686 C CA . SER A 1 90 ? -10.720 3.846 2.340 1.00 89.12 90 SER A CA 1
ATOM 687 C C . SER A 1 90 ? -10.215 2.465 2.757 1.00 89.12 90 SER A C 1
ATOM 689 O O . SER A 1 90 ? -10.755 1.844 3.673 1.00 89.12 90 SER A O 1
ATOM 691 N N . PHE A 1 91 ? -9.133 1.997 2.132 1.00 88.31 91 PHE A N 1
ATOM 692 C CA . PHE A 1 91 ? -8.501 0.750 2.554 1.00 88.31 91 PHE A CA 1
ATOM 693 C C . PHE A 1 91 ? -8.051 0.836 4.021 1.00 88.31 91 PHE A C 1
ATOM 695 O O . PHE A 1 91 ? -7.428 1.834 4.408 1.00 88.31 91 PHE A O 1
ATOM 702 N N . PRO A 1 92 ? -8.331 -0.198 4.836 1.00 87.69 92 PRO A N 1
ATOM 703 C CA . PRO A 1 92 ? -7.915 -0.208 6.228 1.00 87.69 92 PRO A CA 1
ATOM 704 C C . PRO A 1 92 ? -6.389 -0.230 6.313 1.00 87.69 92 PRO A C 1
ATOM 706 O O . PRO A 1 92 ? -5.711 -0.951 5.576 1.00 87.69 92 PRO A O 1
ATOM 709 N N . GLN A 1 93 ? -5.836 0.563 7.229 1.00 87.69 93 GLN A N 1
ATOM 710 C CA . GLN A 1 93 ? -4.409 0.497 7.514 1.00 87.69 93 GLN A CA 1
ATOM 711 C C . GLN A 1 93 ? -4.104 -0.782 8.306 1.00 87.69 93 GLN A C 1
ATOM 713 O O . GLN A 1 93 ? -4.848 -1.115 9.228 1.00 87.69 93 GLN A O 1
ATOM 718 N N . PRO A 1 94 ? -3.004 -1.491 7.999 1.00 88.25 94 PRO A N 1
ATOM 719 C CA . PRO A 1 94 ? -2.651 -2.734 8.689 1.00 88.25 94 PRO A CA 1
ATOM 720 C C . PRO A 1 94 ? -2.282 -2.518 10.163 1.00 88.25 94 PRO A C 1
ATOM 722 O O . PRO A 1 94 ? -2.382 -3.438 10.969 1.00 88.25 94 PRO A O 1
ATOM 725 N N . TYR A 1 95 ? -1.852 -1.306 10.519 1.00 88.81 95 TYR A N 1
ATOM 726 C CA . TYR A 1 95 ? -1.438 -0.937 11.867 1.00 88.81 95 TYR A CA 1
ATOM 727 C C . TYR A 1 95 ? -2.086 0.386 12.269 1.00 88.81 95 TYR A C 1
ATOM 729 O O . TYR A 1 95 ? -2.285 1.262 11.431 1.00 88.81 95 TYR A O 1
ATOM 737 N N . ALA A 1 96 ? -2.368 0.546 13.563 1.00 86.62 96 ALA A N 1
ATOM 738 C CA . ALA A 1 96 ? -3.033 1.736 14.091 1.00 86.62 96 ALA A CA 1
ATOM 739 C C . ALA A 1 96 ? -2.163 3.005 14.037 1.00 86.62 96 ALA A C 1
ATOM 741 O O . ALA A 1 96 ? -2.687 4.112 13.957 1.00 86.62 96 ALA A O 1
ATOM 742 N N . ASN A 1 97 ? -0.836 2.864 14.138 1.00 87.12 97 ASN A N 1
ATOM 743 C CA . ASN A 1 97 ? 0.106 3.981 14.103 1.00 87.12 97 ASN A CA 1
ATOM 744 C C . ASN A 1 97 ? 1.527 3.522 13.729 1.00 87.12 97 ASN A C 1
ATOM 746 O O . ASN A 1 97 ? 1.840 2.333 13.735 1.00 87.12 97 ASN A O 1
ATOM 750 N N . GLU A 1 98 ? 2.411 4.488 13.467 1.00 85.81 98 GLU A N 1
ATOM 751 C CA . GLU A 1 98 ? 3.810 4.243 13.093 1.00 85.81 98 GLU A CA 1
ATOM 752 C C . GLU A 1 98 ? 4.608 3.466 14.151 1.00 85.81 98 GLU A C 1
ATOM 754 O O . GLU A 1 98 ? 5.453 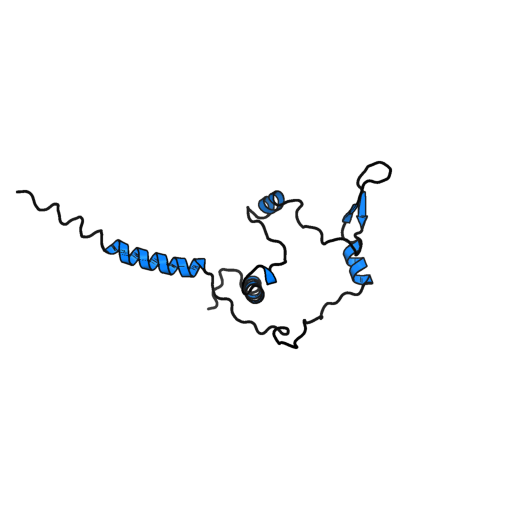2.643 13.801 1.00 85.81 98 GLU A O 1
ATOM 759 N N . GLN A 1 99 ? 4.347 3.700 15.439 1.00 85.94 99 GLN A N 1
ATOM 760 C CA . GLN A 1 99 ? 5.074 3.037 16.526 1.00 85.94 99 GLN A CA 1
ATOM 761 C C . GLN A 1 99 ? 4.718 1.549 16.616 1.00 85.94 99 GLN A C 1
ATOM 763 O O . GLN A 1 99 ? 5.607 0.713 16.759 1.00 85.94 99 GLN A O 1
ATOM 768 N N . ALA A 1 100 ? 3.437 1.212 16.461 1.00 88.31 100 ALA A N 1
ATOM 769 C CA . ALA A 1 100 ? 2.952 -0.159 16.384 1.00 88.31 100 ALA A CA 1
ATOM 770 C C . ALA A 1 100 ? 3.553 -0.872 15.172 1.00 88.31 100 ALA A C 1
ATOM 772 O O . ALA A 1 100 ? 4.008 -2.009 15.291 1.00 88.31 100 ALA A O 1
ATOM 773 N N . THR A 1 101 ? 3.641 -0.176 14.036 1.00 86.81 101 THR A N 1
ATOM 774 C CA . THR A 1 101 ? 4.287 -0.715 12.844 1.00 86.81 101 THR A CA 1
ATOM 775 C C . THR A 1 101 ? 5.762 -1.015 13.093 1.00 86.81 101 THR A C 1
ATOM 777 O O . THR A 1 101 ? 6.189 -2.139 12.861 1.00 86.81 101 THR A O 1
ATOM 780 N N . LYS A 1 102 ? 6.536 -0.049 13.614 1.00 89.19 102 LYS A N 1
ATOM 781 C CA . LYS A 1 102 ? 7.963 -0.244 13.923 1.00 89.19 102 LYS A CA 1
ATOM 782 C C . LYS A 1 102 ? 8.173 -1.356 14.945 1.00 89.19 102 LYS A C 1
ATOM 784 O O . LYS A 1 102 ? 9.127 -2.112 14.822 1.00 89.19 102 LYS A O 1
ATOM 789 N N . PHE A 1 103 ? 7.300 -1.482 15.940 1.00 89.00 103 PHE A N 1
ATOM 790 C CA . PHE A 1 103 ? 7.384 -2.572 16.906 1.00 89.00 103 PHE A CA 1
ATOM 791 C C . PHE A 1 103 ? 7.180 -3.942 16.238 1.00 89.00 103 PHE A C 1
ATOM 793 O O . PHE A 1 103 ? 7.964 -4.858 16.478 1.00 89.00 103 PHE A O 1
ATOM 800 N N . ALA A 1 104 ? 6.185 -4.072 15.355 1.00 88.62 104 ALA A N 1
ATOM 801 C CA . ALA A 1 104 ? 5.864 -5.330 14.677 1.00 88.62 104 ALA A CA 1
ATOM 802 C C . ALA A 1 104 ? 6.932 -5.785 13.662 1.00 88.62 104 ALA A C 1
ATOM 804 O O . ALA A 1 104 ? 7.095 -6.979 13.426 1.00 88.62 104 ALA A O 1
ATOM 805 N N . THR A 1 105 ? 7.671 -4.852 13.065 1.00 86.62 105 THR A N 1
ATOM 806 C CA . THR A 1 105 ? 8.628 -5.109 11.970 1.00 86.62 105 THR A CA 1
ATOM 807 C C . THR A 1 105 ? 10.097 -5.066 12.404 1.00 86.62 105 THR A C 1
ATOM 809 O O . THR A 1 105 ? 10.989 -5.090 11.556 1.00 86.62 105 THR A O 1
ATOM 812 N N . GLY A 1 106 ? 10.383 -4.967 13.707 1.00 88.38 106 GLY A N 1
ATOM 813 C CA . GLY A 1 106 ? 11.760 -4.905 14.215 1.00 88.38 106 GLY A CA 1
ATOM 814 C C . GLY A 1 106 ? 12.451 -3.548 14.016 1.00 88.38 106 GLY A C 1
ATOM 815 O O . GLY A 1 106 ? 13.668 -3.484 13.880 1.00 88.38 106 GLY A O 1
ATOM 816 N N . GLY A 1 107 ? 11.682 -2.458 13.997 1.00 87.44 107 GLY A N 1
ATOM 817 C CA . GLY A 1 107 ? 12.146 -1.067 13.966 1.00 87.44 107 GLY A CA 1
ATOM 818 C C . GLY A 1 107 ? 11.958 -0.357 12.622 1.00 87.44 107 GLY A C 1
ATOM 819 O O . GLY A 1 107 ? 12.093 0.866 12.558 1.00 87.44 107 GLY A O 1
ATOM 820 N N . ALA A 1 108 ? 11.620 -1.085 11.554 1.00 86.88 108 ALA A N 1
ATOM 821 C CA . ALA A 1 108 ? 11.480 -0.537 10.205 1.00 86.88 108 ALA A CA 1
ATOM 822 C C . ALA A 1 108 ? 10.055 -0.037 9.922 1.00 86.88 108 ALA A C 1
ATOM 824 O O . ALA A 1 108 ? 9.080 -0.737 10.170 1.00 86.88 108 ALA A O 1
ATOM 825 N N . TYR A 1 109 ? 9.901 1.148 9.334 1.00 87.62 109 TYR A N 1
ATOM 826 C CA . TYR A 1 109 ? 8.581 1.633 8.931 1.00 87.62 109 TYR A CA 1
ATOM 827 C C . TYR A 1 109 ? 8.330 1.358 7.434 1.00 87.62 109 TYR A C 1
ATOM 829 O O . TYR A 1 109 ? 8.969 2.002 6.599 1.00 87.62 109 TYR A O 1
ATOM 837 N N . PRO A 1 110 ? 7.444 0.410 7.064 1.00 87.94 110 PRO A N 1
ATOM 838 C CA . PRO A 1 110 ? 7.032 0.206 5.686 1.00 87.94 110 PRO A CA 1
ATOM 839 C C . PRO A 1 110 ? 6.283 1.457 5.190 1.00 87.94 110 PRO A C 1
ATOM 841 O O . PRO A 1 110 ? 5.292 1.862 5.805 1.00 87.94 110 PRO A O 1
ATOM 844 N N . PRO A 1 111 ? 6.745 2.097 4.102 1.00 85.88 111 PRO A N 1
ATOM 845 C CA . PRO A 1 111 ? 6.069 3.257 3.533 1.00 85.88 111 PRO A CA 1
ATOM 846 C C . PRO A 1 111 ? 4.731 2.862 2.889 1.00 85.88 111 PRO A C 1
ATOM 848 O O . PRO A 1 111 ? 4.495 1.699 2.564 1.00 85.88 111 PRO A O 1
ATOM 851 N N . ASN A 1 112 ? 3.863 3.852 2.659 1.00 86.88 112 ASN A N 1
ATOM 852 C CA . ASN A 1 112 ? 2.607 3.650 1.933 1.00 86.88 112 ASN A CA 1
ATOM 853 C C . ASN A 1 112 ? 2.865 3.153 0.492 1.00 86.88 112 ASN A C 1
ATOM 855 O O . ASN A 1 112 ? 3.883 3.487 -0.115 1.00 86.88 112 ASN A O 1
ATOM 859 N N . LEU A 1 113 ? 1.917 2.407 -0.081 1.00 86.19 113 LEU A N 1
ATOM 860 C CA . LEU A 1 113 ? 2.043 1.648 -1.333 1.00 86.19 113 LEU A CA 1
ATOM 861 C C . LEU A 1 113 ? 2.048 2.497 -2.623 1.00 86.19 113 LEU A C 1
ATOM 863 O O . LEU A 1 113 ? 1.852 1.973 -3.714 1.00 86.19 113 LEU A O 1
ATOM 867 N N . ILE A 1 114 ? 2.367 3.792 -2.550 1.00 85.94 114 ILE A N 1
ATOM 868 C CA . ILE A 1 114 ? 2.591 4.665 -3.726 1.00 85.94 114 ILE A CA 1
ATOM 869 C C . ILE A 1 114 ? 4.056 4.551 -4.201 1.00 85.94 114 ILE A C 1
ATOM 871 O O . ILE A 1 114 ? 4.699 5.501 -4.648 1.00 85.94 114 ILE A O 1
ATOM 875 N N . ILE A 1 115 ? 4.615 3.352 -4.066 1.00 85.44 115 ILE A N 1
ATOM 876 C CA . ILE A 1 115 ? 6.041 3.060 -4.223 1.00 85.44 115 ILE A CA 1
ATOM 877 C C . ILE A 1 115 ? 6.506 3.135 -5.678 1.00 85.44 115 ILE A C 1
ATOM 879 O O . ILE A 1 115 ? 7.631 3.564 -5.920 1.00 85.44 115 ILE A O 1
ATOM 883 N N . THR A 1 116 ? 5.622 2.833 -6.637 1.00 85.12 116 THR A N 1
ATOM 884 C CA . THR A 1 116 ? 5.906 2.910 -8.083 1.00 85.12 116 THR A CA 1
ATOM 885 C C . THR A 1 116 ? 6.314 4.308 -8.541 1.00 85.12 116 THR A C 1
ATOM 887 O O . THR A 1 116 ? 7.129 4.452 -9.445 1.00 85.12 116 THR A O 1
ATOM 890 N N . LYS A 1 117 ? 5.755 5.350 -7.913 1.00 85.88 117 LYS A N 1
ATOM 891 C CA . LYS A 1 117 ? 6.062 6.756 -8.220 1.00 85.88 117 LYS A CA 1
ATOM 892 C C . LYS A 1 117 ? 7.057 7.382 -7.249 1.00 85.88 117 LYS A C 1
ATOM 894 O O . LYS A 1 117 ? 7.705 8.360 -7.600 1.00 85.88 117 LYS A O 1
ATOM 899 N N . ALA A 1 118 ? 7.151 6.861 -6.027 1.00 85.94 118 ALA A N 1
ATOM 900 C CA . ALA A 1 118 ? 8.022 7.414 -4.995 1.00 85.94 118 ALA A CA 1
ATOM 901 C C . ALA A 1 118 ? 9.506 7.055 -5.191 1.00 85.94 118 ALA A C 1
ATOM 903 O O . ALA A 1 118 ? 10.365 7.730 -4.626 1.00 85.94 118 ALA A O 1
ATOM 904 N N . ARG A 1 119 ? 9.816 6.004 -5.963 1.00 83.31 119 ARG A N 1
ATOM 905 C CA . ARG A 1 119 ? 11.190 5.557 -6.233 1.00 83.31 119 ARG A CA 1
ATOM 906 C C . ARG A 1 119 ? 11.554 5.699 -7.707 1.00 83.31 119 ARG A C 1
ATOM 908 O O . ARG A 1 119 ? 10.702 5.597 -8.588 1.00 83.31 119 ARG A O 1
ATOM 915 N N . HIS A 1 120 ? 12.840 5.911 -7.973 1.00 81.06 120 HIS A N 1
ATOM 916 C CA . HIS A 1 120 ? 13.375 5.849 -9.329 1.00 81.06 120 HIS A CA 1
ATOM 917 C C . HIS A 1 120 ? 13.390 4.391 -9.801 1.00 81.06 120 HIS A C 1
ATOM 919 O O . HIS A 1 120 ? 13.833 3.527 -9.057 1.00 81.06 120 HIS A O 1
ATOM 925 N N . ASN A 1 121 ? 12.899 4.117 -11.014 1.00 80.25 121 ASN A N 1
ATOM 926 C CA . ASN A 1 121 ? 12.821 2.761 -11.581 1.00 80.25 121 ASN A CA 1
ATOM 927 C C . ASN A 1 121 ? 12.141 1.735 -10.653 1.00 80.25 121 ASN A C 1
ATOM 929 O O . ASN A 1 121 ? 12.524 0.572 -10.601 1.00 80.25 121 ASN A O 1
ATOM 933 N N . ALA A 1 122 ? 11.100 2.163 -9.939 1.00 80.31 122 ALA A N 1
ATOM 934 C CA . ALA A 1 122 ? 10.450 1.359 -8.913 1.00 80.31 122 ALA A CA 1
ATOM 935 C C . ALA A 1 122 ? 9.879 0.025 -9.424 1.00 80.31 122 ALA A C 1
ATOM 937 O O . ALA A 1 122 ? 9.984 -0.988 -8.749 1.00 80.31 122 ALA A O 1
ATOM 938 N N . GLU A 1 123 ? 9.244 0.007 -10.598 1.00 81.00 123 GLU A N 1
ATOM 939 C CA . GLU A 1 123 ? 8.626 -1.207 -11.154 1.00 81.00 123 GLU A CA 1
ATOM 940 C C . GLU A 1 123 ? 9.633 -2.346 -11.379 1.00 81.00 123 GLU A C 1
ATOM 942 O O . GLU A 1 123 ? 9.432 -3.417 -10.803 1.00 81.00 123 GLU A O 1
ATOM 947 N N . PRO A 1 124 ? 10.728 -2.150 -12.144 1.00 84.00 124 PRO A N 1
ATOM 948 C CA . PRO A 1 124 ? 11.733 -3.196 -12.300 1.00 84.00 124 PRO A CA 1
ATOM 949 C C . PRO A 1 124 ? 12.453 -3.524 -10.986 1.00 84.00 124 PRO A C 1
ATOM 951 O O . PRO A 1 124 ? 12.771 -4.687 -10.754 1.00 84.00 124 PRO A O 1
ATOM 954 N N . GLU A 1 125 ? 12.667 -2.540 -10.103 1.00 82.56 125 GLU A N 1
ATOM 955 C CA . GLU A 1 125 ? 13.261 -2.777 -8.780 1.00 82.56 125 GLU A CA 1
ATOM 956 C C . GLU A 1 125 ? 12.389 -3.723 -7.939 1.00 82.56 125 GLU A C 1
ATOM 958 O O . GLU A 1 125 ? 12.880 -4.675 -7.337 1.00 82.56 125 GLU A O 1
ATOM 963 N N . MET A 1 126 ? 11.075 -3.499 -7.911 1.00 82.56 126 MET A N 1
ATOM 964 C CA . MET A 1 126 ? 10.144 -4.339 -7.159 1.00 82.56 126 MET A CA 1
ATOM 965 C C . MET A 1 126 ? 9.991 -5.734 -7.760 1.00 82.56 126 MET A C 1
ATOM 967 O O . MET A 1 126 ? 9.895 -6.708 -7.012 1.00 82.56 126 MET A O 1
ATOM 971 N N . GLU A 1 127 ? 9.977 -5.856 -9.087 1.00 84.56 127 GLU A N 1
ATOM 972 C CA . GLU A 1 127 ? 9.991 -7.168 -9.741 1.00 84.56 127 GLU A CA 1
ATOM 973 C C . GLU A 1 127 ? 11.259 -7.940 -9.367 1.00 84.56 127 GLU A C 1
ATOM 975 O O . GLU A 1 127 ? 11.197 -9.108 -8.986 1.00 84.56 127 GLU A O 1
ATOM 980 N N . GLU A 1 128 ? 12.412 -7.275 -9.380 1.00 82.31 128 GLU A N 1
ATOM 981 C CA . GLU A 1 128 ? 13.663 -7.887 -8.954 1.00 82.31 128 GLU A CA 1
ATOM 982 C C . GLU A 1 128 ? 13.620 -8.300 -7.478 1.00 82.31 128 GLU A C 1
ATOM 984 O O . GLU A 1 128 ? 13.973 -9.429 -7.163 1.00 82.31 128 GLU A O 1
ATOM 989 N N . TRP A 1 129 ? 13.111 -7.462 -6.572 1.00 76.81 129 TRP A N 1
ATOM 990 C CA . TRP A 1 129 ? 13.042 -7.802 -5.144 1.00 76.81 129 TRP A CA 1
ATOM 991 C C . TRP A 1 129 ? 12.062 -8.940 -4.837 1.00 76.81 129 TRP A C 1
ATOM 993 O O . TRP A 1 129 ? 12.294 -9.710 -3.904 1.00 76.81 129 TRP A O 1
ATOM 1003 N N . THR A 1 130 ? 10.964 -9.040 -5.590 1.00 78.06 130 THR A N 1
ATOM 1004 C CA . THR A 1 130 ? 9.954 -10.098 -5.411 1.00 78.06 130 THR A CA 1
ATOM 1005 C C . THR A 1 130 ? 10.394 -11.430 -6.014 1.00 78.06 130 THR A C 1
ATOM 1007 O O . THR A 1 130 ? 10.072 -12.480 -5.462 1.00 78.06 130 THR A O 1
ATOM 1010 N N . THR A 1 131 ? 11.156 -11.402 -7.109 1.00 79.00 131 THR A N 1
ATOM 1011 C CA . THR A 1 131 ? 11.669 -12.610 -7.777 1.00 79.00 131 THR A CA 1
ATOM 1012 C C . THR A 1 131 ? 13.014 -13.080 -7.213 1.00 79.00 131 THR A C 1
ATOM 1014 O O . THR A 1 131 ? 13.271 -14.282 -7.165 1.00 79.00 131 THR A O 1
ATOM 1017 N N . HIS A 1 132 ? 13.859 -12.151 -6.761 1.00 71.88 132 HIS A N 1
ATOM 1018 C CA . HIS A 1 132 ? 15.214 -12.379 -6.257 1.00 71.88 132 HIS A CA 1
ATOM 1019 C C . HIS A 1 132 ? 15.442 -11.560 -4.968 1.00 71.88 132 HIS A C 1
ATOM 1021 O O . HIS A 1 132 ? 16.014 -10.466 -5.004 1.00 71.88 132 HIS A O 1
ATOM 1027 N N . PRO A 1 133 ? 15.022 -12.063 -3.791 1.00 63.31 133 PRO A N 1
ATOM 1028 C CA . PRO A 1 133 ? 15.286 -11.380 -2.528 1.00 63.31 133 PRO A CA 1
ATOM 1029 C C . PRO A 1 133 ? 16.801 -11.195 -2.328 1.00 63.31 133 PRO A C 1
ATOM 1031 O O . PRO A 1 133 ? 17.588 -12.114 -2.578 1.00 63.31 133 PRO A O 1
ATOM 1034 N N . LYS A 1 134 ? 17.213 -9.987 -1.906 1.00 50.97 134 LYS A N 1
ATOM 1035 C CA . LYS A 1 134 ? 18.623 -9.564 -1.781 1.00 50.97 134 LYS A CA 1
ATOM 1036 C C . LYS A 1 134 ? 19.497 -10.673 -1.173 1.00 50.97 134 LYS A C 1
ATOM 1038 O O . LYS A 1 134 ? 19.318 -11.039 -0.015 1.00 50.97 134 LYS A O 1
ATOM 1043 N N . GLY A 1 135 ? 20.456 -11.179 -1.953 1.00 50.72 135 GLY A N 1
ATOM 1044 C CA . GLY A 1 135 ? 21.411 -12.214 -1.527 1.00 50.72 135 GLY A CA 1
ATOM 1045 C C . GLY A 1 135 ? 21.628 -13.352 -2.530 1.00 50.72 135 GLY A C 1
ATOM 1046 O O . GLY A 1 135 ? 22.633 -14.052 -2.443 1.00 50.72 135 GLY A O 1
ATOM 1047 N N . GLN A 1 136 ? 20.745 -13.513 -3.515 1.00 45.94 136 GLN A N 1
ATOM 1048 C CA . GLN A 1 136 ? 20.918 -14.468 -4.614 1.00 45.94 136 GLN A CA 1
ATOM 1049 C C . GLN A 1 136 ? 21.505 -13.723 -5.821 1.00 45.94 136 GLN A C 1
ATOM 1051 O O . GLN A 1 136 ? 20.772 -13.174 -6.639 1.00 45.94 136 GLN A O 1
ATOM 1056 N N . LYS A 1 137 ? 22.839 -13.638 -5.920 1.00 42.25 137 LYS A N 1
ATOM 1057 C CA . LYS A 1 137 ? 23.475 -13.174 -7.164 1.00 42.25 137 LYS A CA 1
ATOM 1058 C C . LYS A 1 137 ? 23.080 -14.150 -8.276 1.00 42.25 137 LYS A C 1
ATOM 1060 O O . LYS A 1 137 ? 23.253 -15.354 -8.091 1.00 42.25 137 LYS A O 1
ATOM 1065 N N . LYS A 1 138 ? 22.574 -13.646 -9.410 1.00 46.22 138 LYS A N 1
ATOM 1066 C CA . LYS A 1 138 ? 22.538 -14.429 -10.655 1.00 46.22 138 LYS A CA 1
ATOM 1067 C C . LYS A 1 138 ? 23.953 -14.973 -10.883 1.00 46.22 138 LYS A C 1
ATOM 1069 O O . LYS A 1 138 ? 24.892 -14.179 -10.938 1.00 46.22 138 LYS A O 1
ATOM 1074 N N . GLN A 1 139 ? 24.088 -16.299 -10.883 1.00 38.00 139 GLN A N 1
ATOM 1075 C CA . GLN A 1 139 ? 25.312 -16.978 -11.313 1.00 38.00 139 GLN A CA 1
ATOM 1076 C C . GLN A 1 139 ? 25.582 -16.692 -12.787 1.00 38.00 139 GLN A C 1
ATOM 1078 O O . GLN A 1 139 ? 24.591 -16.550 -13.541 1.00 38.00 139 GLN A O 1
#